Protein AF-A0A4Y9RLE8-F1 (afdb_monomer_lite)

Foldseek 3Di:
DDPVVVVVVVVVVVVVVPPPPDDPFADDDPNRRPDDDDDDCCVVPVVVPPVVVVVVVVVVVCCVDPVNVPPD

pLDDT: mean 87.32, std 8.84, range [59.16, 97.25]

Radius of gyration: 25.57 Å; chains: 1; bounding box: 59×48×48 Å

Sequence (72 aa):
MTLARLALLALLPLALAGCLEVEQHPVWRNGEYDGKPDQLPQQRNFHGDRLAWNAAISDRNQRQNEYNRTRD

Secondary structure (DSSP, 8-state):
--HHHHHHHHHHHHHHHGGG-S--SPPEETTEE-SPPPPPHHHHHSTT-HHHHHHHHHHHHHHH-HHHHS--

Structure (mmCIF, N/CA/C/O backbone):
data_AF-A0A4Y9RLE8-F1
#
_entry.id   AF-A0A4Y9RLE8-F1
#
loop_
_atom_site.group_PDB
_atom_site.id
_atom_site.type_symbol
_atom_site.label_atom_id
_atom_site.label_alt_id
_atom_site.label_comp_id
_atom_site.label_asym_id
_atom_site.label_entity_id
_atom_site.label_seq_id
_atom_site.pdbx_PDB_ins_code
_atom_site.Cartn_x
_atom_site.Cartn_y
_atom_site.Cartn_z
_atom_site.occupancy
_atom_site.B_iso_or_equiv
_atom_site.auth_seq_id
_atom_site.auth_comp_id
_atom_site.auth_asym_id
_atom_site.auth_atom_id
_atom_site.pdbx_PDB_model_num
ATOM 1 N N . MET A 1 1 ? 35.090 -35.530 -6.264 1.00 60.78 1 MET A N 1
ATOM 2 C CA . MET A 1 1 ? 34.417 -34.636 -7.238 1.00 60.78 1 MET A CA 1
ATOM 3 C C . MET A 1 1 ? 35.496 -33.969 -8.074 1.00 60.78 1 MET A C 1
ATOM 5 O O . MET A 1 1 ? 36.474 -33.521 -7.496 1.00 60.78 1 MET A O 1
ATOM 9 N N . THR A 1 2 ? 35.398 -33.979 -9.403 1.00 86.44 2 THR A N 1
ATOM 10 C CA . THR A 1 2 ? 36.427 -33.381 -10.274 1.00 86.44 2 THR A CA 1
ATOM 11 C C . THR A 1 2 ? 36.340 -31.850 -10.255 1.00 86.44 2 THR A C 1
ATOM 13 O O . THR A 1 2 ? 35.248 -31.304 -10.095 1.00 86.44 2 THR A O 1
ATOM 16 N N . LEU A 1 3 ? 37.469 -31.154 -10.447 1.00 84.44 3 LEU A N 1
ATOM 17 C CA . LEU A 1 3 ? 37.545 -29.680 -10.489 1.00 84.44 3 LEU A CA 1
ATOM 18 C C . LEU A 1 3 ? 36.536 -29.061 -11.471 1.00 84.44 3 LEU A C 1
ATOM 20 O O . LEU A 1 3 ? 35.889 -28.070 -11.154 1.00 84.44 3 LEU A O 1
ATOM 24 N N . ALA A 1 4 ? 36.319 -29.708 -12.618 1.00 84.69 4 ALA A N 1
ATOM 25 C CA . ALA A 1 4 ? 35.333 -29.283 -13.610 1.00 84.69 4 ALA A CA 1
ATOM 26 C C . ALA A 1 4 ? 33.885 -29.290 -13.078 1.00 84.69 4 ALA A C 1
ATOM 28 O O . ALA A 1 4 ? 33.103 -28.399 -13.396 1.00 84.69 4 ALA A O 1
ATOM 29 N N . ARG A 1 5 ? 33.522 -30.264 -12.232 1.00 87.44 5 ARG A N 1
ATOM 30 C CA . ARG A 1 5 ? 32.184 -30.324 -11.617 1.00 87.44 5 ARG A CA 1
ATOM 31 C C . ARG A 1 5 ? 32.000 -29.237 -10.559 1.00 87.44 5 ARG A C 1
ATOM 33 O O . ARG A 1 5 ? 30.910 -28.693 -10.445 1.00 87.44 5 ARG A O 1
ATOM 40 N N . LEU A 1 6 ? 33.058 -28.906 -9.816 1.00 88.69 6 LEU A N 1
ATOM 41 C CA . LEU A 1 6 ? 33.036 -27.810 -8.842 1.00 88.69 6 LEU A CA 1
ATOM 42 C C . LEU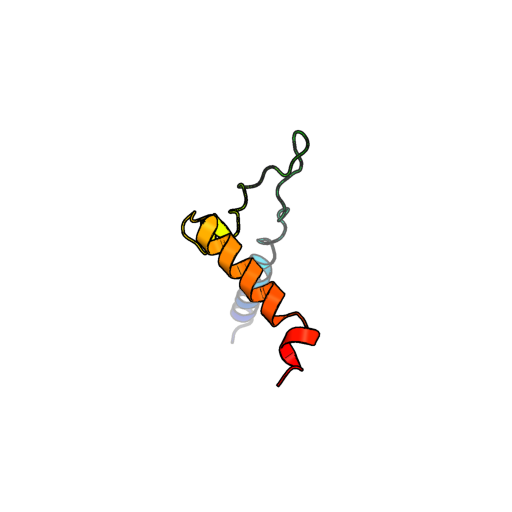 A 1 6 ? 32.905 -26.446 -9.534 1.00 88.69 6 LEU A C 1
ATOM 44 O O . LEU A 1 6 ? 32.106 -25.623 -9.099 1.00 88.69 6 LEU A O 1
ATOM 48 N N . ALA A 1 7 ? 33.612 -26.240 -10.649 1.00 88.06 7 ALA A N 1
ATOM 49 C CA . ALA A 1 7 ? 33.493 -25.027 -11.456 1.00 88.06 7 ALA A CA 1
ATOM 50 C C . ALA A 1 7 ? 32.079 -24.848 -12.040 1.00 88.06 7 ALA A C 1
ATOM 52 O O . ALA A 1 7 ? 31.530 -23.751 -12.002 1.00 88.06 7 ALA A O 1
ATOM 53 N N . LEU A 1 8 ? 31.456 -25.932 -12.518 1.00 89.94 8 LEU A N 1
ATOM 54 C CA . LEU A 1 8 ? 30.092 -25.887 -13.050 1.00 89.94 8 LEU A CA 1
ATOM 55 C C . LEU A 1 8 ? 29.049 -25.550 -11.969 1.00 89.94 8 LEU A C 1
ATOM 57 O O . LEU A 1 8 ? 28.126 -24.782 -12.221 1.00 89.94 8 LEU A O 1
ATOM 61 N N . LEU A 1 9 ? 29.211 -26.085 -10.755 1.00 89.94 9 LEU A N 1
ATOM 62 C CA . LEU A 1 9 ? 28.322 -25.783 -9.626 1.00 89.94 9 LEU A CA 1
ATOM 63 C C . LEU A 1 9 ? 28.448 -24.327 -9.156 1.00 89.94 9 LEU A C 1
ATOM 65 O O . LEU A 1 9 ? 27.454 -23.731 -8.750 1.00 89.94 9 LEU A O 1
ATOM 69 N N . ALA A 1 10 ? 29.643 -23.740 -9.245 1.00 88.12 10 ALA A N 1
ATOM 70 C CA . ALA A 1 10 ? 29.880 -22.348 -8.870 1.00 88.12 10 ALA A CA 1
ATOM 71 C C . ALA A 1 10 ? 29.257 -21.330 -9.848 1.00 88.12 10 ALA A C 1
ATOM 73 O O . ALA A 1 10 ? 28.984 -20.198 -9.455 1.00 88.12 10 ALA A O 1
ATOM 74 N N . LEU A 1 11 ? 28.991 -21.720 -11.100 1.00 89.19 11 LEU A N 1
ATOM 75 C CA . LEU A 1 11 ? 28.376 -20.848 -12.111 1.00 89.19 11 LEU A CA 1
ATOM 76 C C . LEU A 1 11 ? 26.874 -20.615 -11.888 1.00 89.19 11 LEU A C 1
ATOM 78 O O . LEU A 1 11 ? 26.349 -19.580 -12.289 1.00 89.19 11 LEU A O 1
ATOM 82 N N . LEU A 1 12 ? 26.182 -21.547 -11.230 1.00 84.19 12 LEU A N 1
ATOM 83 C CA . LEU A 1 12 ? 24.739 -21.474 -10.982 1.00 84.19 12 LEU A CA 1
ATOM 84 C C . LEU A 1 12 ? 24.306 -20.224 -10.186 1.00 84.19 12 LEU A C 1
ATOM 86 O O . LEU A 1 12 ? 23.444 -19.496 -10.675 1.00 84.19 12 LEU A O 1
ATOM 90 N N . PRO A 1 13 ? 24.886 -19.908 -9.009 1.00 85.19 13 PRO A N 1
ATOM 91 C CA . PRO A 1 13 ? 24.504 -18.703 -8.268 1.00 85.19 13 PRO A CA 1
ATOM 92 C C . PRO A 1 13 ? 24.880 -17.406 -9.001 1.00 85.19 13 PRO A C 1
ATOM 94 O O . PRO A 1 13 ? 24.153 -16.423 -8.898 1.00 85.19 13 PRO A O 1
ATOM 97 N N . LEU A 1 14 ? 25.968 -17.409 -9.781 1.00 84.19 14 LEU A N 1
ATOM 98 C CA . LEU A 1 14 ? 26.386 -16.253 -10.583 1.00 84.19 14 LEU A CA 1
ATOM 99 C C . LEU A 1 14 ? 25.397 -15.960 -11.720 1.00 84.19 14 LEU A C 1
ATOM 101 O O . LEU A 1 14 ? 25.128 -14.799 -12.010 1.00 84.19 14 LEU A O 1
ATOM 105 N N . ALA A 1 15 ? 24.813 -16.998 -12.324 1.00 82.25 15 ALA A N 1
ATOM 106 C CA . ALA A 1 15 ? 23.781 -16.845 -13.346 1.00 82.25 15 ALA A CA 1
ATOM 107 C C . ALA A 1 15 ? 22.438 -16.347 -12.777 1.00 82.25 15 ALA A C 1
ATOM 109 O O . ALA A 1 15 ? 21.701 -15.658 -13.476 1.00 82.25 15 ALA A O 1
ATOM 110 N N . LEU A 1 16 ? 22.116 -16.668 -11.517 1.00 79.31 16 LEU A N 1
ATOM 111 C CA . LEU A 1 16 ? 20.875 -16.227 -10.865 1.00 79.31 16 LEU A CA 1
ATOM 112 C C . LEU A 1 16 ? 20.945 -14.787 -10.326 1.00 79.31 16 LEU A C 1
ATOM 114 O O . LEU A 1 16 ? 19.901 -14.156 -10.162 1.00 79.31 16 LEU A O 1
ATOM 118 N N . ALA A 1 17 ? 22.143 -14.259 -10.054 1.00 77.75 17 ALA A N 1
ATOM 119 C CA . ALA A 1 17 ? 22.317 -12.932 -9.459 1.00 77.75 17 ALA A CA 1
ATOM 120 C C . ALA A 1 17 ? 21.845 -11.776 -10.368 1.00 77.75 17 ALA A C 1
ATOM 122 O O . ALA A 1 17 ? 21.360 -10.771 -9.861 1.00 77.75 17 ALA A O 1
ATOM 123 N N . GLY A 1 18 ? 21.915 -11.931 -11.695 1.00 69.00 18 GLY A N 1
ATOM 124 C CA . GLY A 1 18 ? 21.569 -10.866 -12.650 1.00 69.00 18 GLY A CA 1
ATOM 125 C C . GLY A 1 18 ? 20.071 -10.688 -12.939 1.00 69.00 18 GLY A C 1
ATOM 126 O O . GLY A 1 18 ? 19.687 -9.743 -13.621 1.00 69.00 18 GLY A O 1
ATOM 127 N N . CYS A 1 19 ? 19.191 -11.570 -12.454 1.00 72.12 19 CYS A N 1
ATOM 128 C CA . CYS A 1 19 ? 17.759 -11.503 -12.784 1.00 72.12 19 CYS A CA 1
ATOM 129 C C . CYS A 1 19 ? 16.951 -10.501 -11.936 1.00 72.12 19 CYS A C 1
ATOM 131 O O . CYS A 1 19 ? 15.761 -10.330 -12.196 1.00 72.12 19 CYS A O 1
ATOM 133 N N . LEU A 1 20 ? 17.553 -9.853 -10.931 1.00 64.94 20 LEU A N 1
ATOM 134 C CA . LEU A 1 20 ? 16.849 -8.959 -9.997 1.00 64.94 20 LEU A CA 1
ATOM 135 C C . LEU A 1 20 ? 17.207 -7.468 -10.137 1.00 64.94 20 LEU A C 1
ATOM 137 O O . LEU A 1 20 ? 16.694 -6.659 -9.371 1.00 64.94 20 LEU A O 1
ATOM 141 N N . GLU A 1 21 ? 18.052 -7.098 -11.101 1.00 71.56 21 GLU A N 1
ATOM 142 C CA . GLU A 1 21 ? 18.609 -5.738 -11.232 1.00 71.56 21 GLU A CA 1
ATOM 143 C C . GLU A 1 21 ? 17.723 -4.760 -12.029 1.00 71.56 21 GLU A C 1
ATOM 145 O O . GLU A 1 21 ? 18.117 -3.623 -12.279 1.00 71.56 21 GLU A O 1
ATOM 150 N N . VAL A 1 22 ? 16.516 -5.169 -12.433 1.00 77.75 22 VAL A N 1
ATOM 151 C CA . VAL A 1 22 ? 15.555 -4.258 -13.074 1.00 77.75 22 VAL A CA 1
ATOM 152 C C . VAL A 1 22 ? 14.920 -3.334 -12.034 1.00 77.75 22 VAL A C 1
ATOM 154 O O . VAL A 1 22 ? 14.671 -3.751 -10.902 1.00 77.75 22 VAL A O 1
ATOM 157 N N . GLU A 1 23 ? 14.617 -2.087 -12.412 1.00 79.25 23 GLU A N 1
ATOM 158 C CA . GLU A 1 23 ? 13.823 -1.188 -11.571 1.00 79.25 23 GLU A CA 1
ATOM 159 C C . GLU A 1 23 ? 12.514 -1.878 -11.161 1.00 79.25 23 GLU A C 1
ATOM 161 O O . GLU A 1 23 ? 11.648 -2.171 -11.982 1.00 79.25 23 GLU A O 1
ATOM 166 N N . GLN A 1 24 ? 12.389 -2.177 -9.866 1.00 81.62 24 GLN A N 1
ATOM 167 C CA . GLN A 1 24 ? 11.256 -2.929 -9.317 1.00 81.62 24 GLN A CA 1
ATOM 168 C C . GLN A 1 24 ? 10.032 -2.051 -9.030 1.00 81.62 24 GLN A C 1
ATOM 170 O O . GLN A 1 24 ? 9.017 -2.548 -8.540 1.00 81.62 24 GLN A O 1
ATOM 175 N N . HIS A 1 25 ? 10.124 -0.748 -9.299 1.00 83.25 25 HIS A N 1
ATOM 176 C CA . HIS A 1 25 ? 9.034 0.195 -9.106 1.00 83.25 25 HIS A CA 1
ATOM 177 C C . HIS A 1 25 ? 8.496 0.667 -10.463 1.00 83.25 25 HIS A C 1
ATOM 179 O O . HIS A 1 25 ? 9.272 0.846 -11.402 1.00 83.25 25 HIS A O 1
ATOM 185 N N . PRO A 1 26 ? 7.177 0.884 -10.590 1.00 88.12 26 PRO A N 1
ATOM 186 C CA . PRO A 1 26 ? 6.625 1.513 -11.777 1.00 88.12 26 PRO A CA 1
ATOM 187 C C . PRO A 1 26 ? 7.207 2.917 -11.951 1.00 88.12 26 PRO A C 1
ATOM 189 O O . PRO A 1 26 ? 7.347 3.664 -10.982 1.00 88.12 26 PRO A O 1
ATOM 192 N N . VAL A 1 27 ? 7.518 3.289 -13.188 1.00 91.00 27 VAL A N 1
ATOM 193 C CA . VAL A 1 27 ? 8.046 4.620 -13.500 1.00 91.00 27 VAL A CA 1
ATOM 194 C C . VAL A 1 27 ? 6.994 5.701 -13.256 1.00 91.00 27 VAL A C 1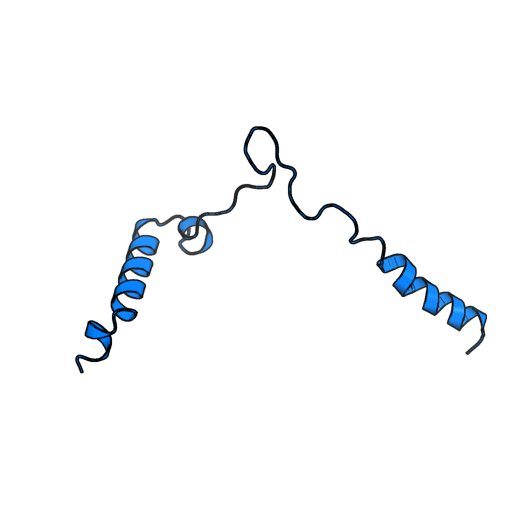
ATOM 196 O O . VAL A 1 27 ? 5.810 5.507 -13.528 1.00 91.00 27 VAL A O 1
ATOM 199 N N . TRP A 1 28 ? 7.419 6.865 -12.768 1.00 90.88 28 TRP A N 1
ATOM 200 C CA . TRP A 1 28 ? 6.534 8.018 -12.610 1.00 90.88 28 TRP A CA 1
ATOM 201 C C . TRP A 1 28 ? 6.326 8.716 -13.956 1.00 90.88 28 TRP A C 1
ATOM 203 O O . TRP A 1 28 ? 7.272 9.251 -14.541 1.00 90.88 28 TRP A O 1
ATOM 213 N N . ARG A 1 29 ? 5.090 8.733 -14.457 1.00 93.06 29 ARG A N 1
ATOM 214 C CA . ARG A 1 29 ? 4.707 9.392 -15.712 1.00 93.06 29 ARG A CA 1
ATOM 215 C C . ARG A 1 29 ? 3.411 10.164 -15.504 1.00 93.06 29 ARG A C 1
ATOM 217 O O . ARG A 1 29 ? 2.528 9.722 -14.790 1.00 93.06 29 ARG A O 1
ATOM 224 N N . ASN A 1 30 ? 3.288 11.336 -16.126 1.00 92.62 30 ASN A N 1
ATOM 225 C CA . ASN A 1 30 ? 2.046 12.127 -16.118 1.00 92.62 30 ASN A CA 1
ATOM 226 C C . ASN A 1 30 ? 1.486 12.480 -14.722 1.00 92.62 30 ASN A C 1
ATOM 228 O O . ASN A 1 30 ? 0.293 12.724 -14.584 1.00 92.62 30 ASN A O 1
ATOM 232 N N . GLY A 1 31 ? 2.337 12.550 -13.693 1.00 93.50 31 GLY A N 1
ATOM 233 C CA . GLY A 1 31 ? 1.904 12.884 -12.331 1.00 93.50 31 GLY A CA 1
ATOM 234 C C . GLY A 1 31 ? 1.408 11.693 -11.507 1.00 93.50 31 GLY A C 1
ATOM 235 O O . GLY A 1 31 ? 0.856 11.912 -10.431 1.00 93.50 31 GLY A O 1
ATOM 236 N N . GLU A 1 32 ? 1.622 10.462 -11.974 1.00 90.94 32 GLU A N 1
ATOM 237 C CA . GLU A 1 32 ? 1.305 9.243 -11.232 1.00 90.94 32 GLU A CA 1
ATOM 238 C C . GLU A 1 32 ? 2.324 8.120 -11.490 1.00 90.94 32 GLU A C 1
ATOM 240 O O . GLU A 1 32 ? 3.149 8.184 -12.405 1.00 90.94 32 GLU A O 1
ATOM 245 N N . TYR A 1 33 ? 2.291 7.082 -10.653 1.00 90.06 33 TYR A N 1
ATOM 246 C CA . TYR A 1 33 ? 3.033 5.849 -10.912 1.00 90.06 33 TYR A CA 1
ATOM 247 C C . TYR A 1 33 ? 2.348 5.075 -12.038 1.00 90.06 33 TYR A C 1
ATOM 249 O O . TYR A 1 33 ? 1.174 4.732 -11.916 1.00 90.06 33 TYR A O 1
AT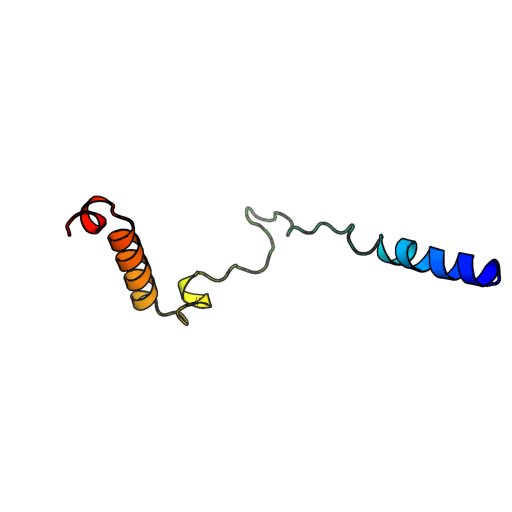OM 257 N N . ASP A 1 34 ? 3.089 4.732 -13.093 1.00 89.62 34 ASP A N 1
ATOM 258 C CA . ASP A 1 34 ? 2.589 3.961 -14.240 1.00 89.62 34 ASP A CA 1
ATOM 259 C C . ASP A 1 34 ? 2.546 2.452 -13.943 1.00 89.62 34 ASP A C 1
ATOM 261 O O . ASP A 1 34 ? 3.131 1.609 -14.628 1.00 89.62 34 ASP A O 1
ATOM 265 N N . GLY A 1 35 ? 1.937 2.128 -12.806 1.00 88.06 35 GLY A N 1
ATOM 266 C CA . GLY A 1 35 ? 1.697 0.776 -12.337 1.00 88.06 35 GLY A CA 1
ATOM 267 C C . GLY A 1 35 ? 0.251 0.361 -12.569 1.00 88.06 35 GLY A C 1
ATOM 268 O O . GLY A 1 35 ? -0.625 1.158 -12.903 1.00 88.06 35 GLY A O 1
ATOM 269 N N . LYS A 1 36 ? -0.033 -0.919 -12.333 1.00 88.06 36 LYS A N 1
ATOM 270 C CA . LYS A 1 36 ? -1.418 -1.386 -12.279 1.00 88.06 36 LYS A CA 1
ATOM 271 C C . LYS A 1 36 ? -2.147 -0.674 -11.122 1.00 88.06 36 LYS A C 1
ATOM 273 O O . LYS A 1 36 ? -1.608 -0.675 -10.018 1.00 88.06 36 LYS A O 1
ATOM 278 N N . PRO A 1 37 ? -3.387 -0.184 -11.314 1.00 88.25 37 PRO A N 1
ATOM 279 C CA . PRO A 1 37 ? -4.171 0.380 -10.223 1.00 88.25 37 PRO A CA 1
ATOM 280 C C . PRO A 1 37 ? -4.349 -0.612 -9.069 1.00 88.25 37 PRO A C 1
ATOM 282 O O . PRO A 1 37 ? -4.717 -1.786 -9.275 1.00 88.25 37 PRO A O 1
ATOM 285 N N . ASP A 1 38 ? -4.109 -0.115 -7.858 1.00 88.88 38 ASP A N 1
ATOM 286 C CA . ASP A 1 38 ? -4.336 -0.856 -6.627 1.00 88.88 38 ASP A CA 1
ATOM 287 C C . ASP A 1 38 ? -5.830 -1.0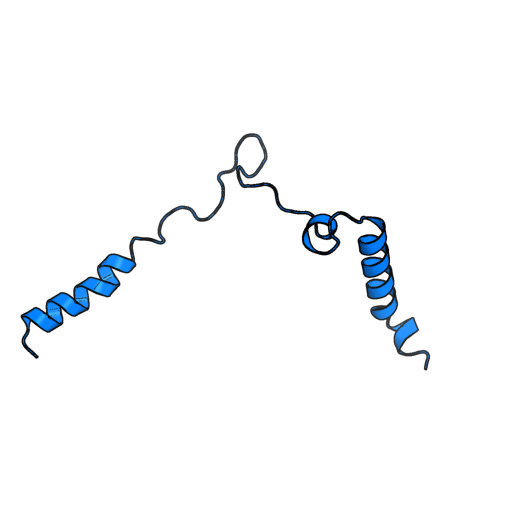70 -6.397 1.00 88.88 38 ASP A C 1
ATOM 289 O O . ASP A 1 38 ? -6.667 -0.196 -6.635 1.00 88.88 38 ASP A O 1
ATOM 293 N N . GLN A 1 39 ? -6.175 -2.263 -5.914 1.00 93.81 39 GLN A N 1
ATOM 294 C CA . GLN A 1 39 ? -7.540 -2.531 -5.480 1.00 93.81 39 GLN A CA 1
ATOM 295 C C . GLN A 1 39 ? -7.780 -1.862 -4.131 1.00 93.81 39 GLN A C 1
ATOM 297 O O . GLN A 1 39 ? -7.012 -2.050 -3.185 1.00 93.81 39 GLN A O 1
ATOM 302 N N . LEU A 1 40 ? -8.897 -1.148 -4.016 1.00 93.25 40 LEU A N 1
ATOM 303 C CA . LEU A 1 40 ? -9.347 -0.613 -2.738 1.00 93.25 40 LEU A CA 1
ATOM 304 C C . LEU A 1 40 ? -9.659 -1.771 -1.765 1.00 93.25 40 LEU A C 1
ATOM 306 O O . LEU A 1 40 ? -10.096 -2.840 -2.210 1.00 93.25 40 LEU A O 1
ATOM 310 N N . PRO A 1 41 ? -9.518 -1.586 -0.438 1.00 93.50 41 PRO A N 1
ATOM 311 C CA . PRO A 1 41 ? -9.779 -2.647 0.540 1.00 93.50 41 PRO A CA 1
ATOM 312 C C . PRO A 1 41 ? -11.162 -3.293 0.397 1.00 93.50 41 PRO A C 1
ATOM 314 O O . PRO A 1 41 ? -11.282 -4.515 0.477 1.00 93.50 41 PRO A O 1
ATOM 317 N N . GLN A 1 42 ? -12.198 -2.499 0.106 1.00 95.75 42 GLN A N 1
ATOM 318 C CA . GLN A 1 42 ? -13.547 -3.014 -0.135 1.00 95.75 42 GLN A CA 1
ATOM 319 C C . GLN A 1 42 ? -13.650 -3.893 -1.390 1.00 95.75 42 GLN A C 1
ATOM 321 O O . GLN A 1 42 ? -14.438 -4.831 -1.418 1.00 95.75 42 GLN A O 1
ATOM 326 N N . GLN A 1 43 ? -12.850 -3.630 -2.426 1.00 95.81 43 GLN A N 1
ATOM 327 C CA . GLN A 1 43 ? -12.852 -4.428 -3.655 1.00 95.81 43 GLN A CA 1
ATOM 328 C C . GLN A 1 43 ? -12.184 -5.783 -3.413 1.00 95.81 43 GLN A C 1
ATOM 330 O O . GLN A 1 43 ? -12.719 -6.808 -3.822 1.00 95.81 43 GLN A O 1
ATOM 335 N N . ARG A 1 44 ? -11.058 -5.785 -2.689 1.00 95.00 44 ARG A N 1
ATOM 336 C CA . ARG A 1 44 ? -10.272 -6.995 -2.427 1.00 95.00 44 ARG A CA 1
ATOM 337 C C . ARG A 1 44 ? -10.892 -7.908 -1.368 1.00 95.00 44 ARG A C 1
ATOM 339 O O . ARG A 1 44 ? -10.876 -9.120 -1.534 1.00 95.00 44 ARG A O 1
ATOM 346 N N . ASN A 1 45 ? -11.403 -7.333 -0.278 1.00 94.94 45 ASN A N 1
ATOM 347 C CA . ASN A 1 45 ? -11.783 -8.095 0.920 1.00 94.94 45 ASN A CA 1
ATOM 348 C C . ASN A 1 45 ? -13.302 -8.192 1.122 1.00 94.94 45 ASN A C 1
ATOM 350 O O . ASN A 1 45 ? -13.764 -9.058 1.857 1.00 94.94 45 ASN A O 1
ATOM 354 N N . PHE A 1 46 ? -14.076 -7.307 0.486 1.00 96.62 46 PHE A N 1
ATOM 355 C CA . PHE A 1 46 ? -15.529 -7.208 0.661 1.00 96.62 46 PHE A CA 1
ATOM 356 C C . PHE A 1 46 ? -16.285 -7.352 -0.665 1.00 96.62 46 PHE A C 1
ATOM 358 O O . PHE A 1 46 ? -17.450 -6.985 -0.746 1.00 96.62 46 PHE A O 1
ATOM 365 N N . HIS A 1 47 ? -15.643 -7.887 -1.711 1.00 95.00 47 HIS A N 1
ATOM 366 C CA . HIS A 1 47 ? -16.259 -8.131 -3.025 1.00 95.00 47 HIS A CA 1
ATOM 367 C C . HIS A 1 47 ? -16.935 -6.887 -3.638 1.00 95.00 47 HIS A C 1
ATOM 369 O O . HIS A 1 47 ? -17.917 -6.988 -4.366 1.00 95.00 47 HIS A O 1
ATOM 375 N N . GLY A 1 48 ? -16.423 -5.694 -3.326 1.00 95.06 48 GLY A N 1
ATOM 376 C CA . GLY A 1 48 ? -16.995 -4.422 -3.767 1.00 95.06 48 GLY A CA 1
ATOM 377 C C . GLY A 1 48 ? -18.105 -3.865 -2.870 1.00 95.06 48 GLY A C 1
ATOM 378 O O . GLY A 1 48 ? -18.551 -2.743 -3.115 1.00 95.06 48 GLY A O 1
ATOM 379 N N . ASP A 1 49 ? -18.515 -4.568 -1.810 1.00 96.81 49 ASP A N 1
ATOM 380 C CA . ASP A 1 49 ? -19.496 -4.068 -0.847 1.00 96.81 49 ASP A CA 1
ATOM 381 C C . ASP A 1 49 ? -18.883 -2.979 0.049 1.00 96.81 49 ASP A C 1
ATOM 383 O O . ASP A 1 49 ? -18.114 -3.219 0.987 1.00 96.81 49 ASP A O 1
ATOM 387 N N . ARG A 1 50 ? -19.257 -1.734 -0.251 1.00 95.31 50 ARG A N 1
ATOM 388 C CA . ARG A 1 50 ? -18.824 -0.554 0.501 1.00 95.31 50 ARG A CA 1
ATOM 389 C C . ARG A 1 50 ? -19.448 -0.479 1.892 1.00 95.31 50 ARG A C 1
ATOM 391 O O . ARG A 1 50 ? -18.813 0.068 2.792 1.00 95.31 50 ARG A O 1
ATOM 398 N N . LEU A 1 51 ? -20.670 -0.976 2.074 1.00 96.94 51 LEU A N 1
ATOM 399 C CA . LEU A 1 51 ? -21.365 -0.918 3.359 1.00 96.94 51 LEU A CA 1
ATOM 400 C C . LEU A 1 51 ? -20.746 -1.910 4.340 1.00 96.94 51 LEU A C 1
ATOM 402 O O . LEU A 1 51 ? -20.440 -1.525 5.468 1.00 96.94 51 LEU A O 1
ATOM 406 N N . ALA A 1 52 ? -20.472 -3.135 3.890 1.00 97.06 52 ALA A N 1
ATOM 407 C CA . ALA A 1 52 ? -19.794 -4.140 4.704 1.00 97.06 52 ALA A CA 1
ATOM 408 C C . ALA A 1 52 ? -18.385 -3.684 5.125 1.00 97.06 52 ALA A C 1
ATOM 410 O O . ALA A 1 52 ? -18.014 -3.815 6.293 1.00 97.06 52 ALA A O 1
ATOM 411 N N . TRP A 1 53 ? -17.627 -3.064 4.212 1.00 97.25 53 TRP A N 1
ATOM 412 C CA . TRP A 1 53 ? -16.330 -2.464 4.540 1.00 97.25 53 TRP A CA 1
ATOM 413 C C . TRP A 1 53 ? -16.438 -1.372 5.613 1.00 97.25 53 TRP A C 1
ATOM 415 O O . TRP A 1 53 ? -15.700 -1.391 6.600 1.00 97.25 53 TRP A O 1
ATOM 425 N N . ASN A 1 54 ? -17.378 -0.435 5.454 1.00 96.94 54 ASN A N 1
ATOM 426 C CA . ASN A 1 54 ? -17.574 0.651 6.415 1.00 96.94 54 ASN A CA 1
ATOM 427 C C . ASN A 1 54 ? -17.997 0.131 7.797 1.00 96.94 54 ASN A C 1
ATOM 429 O O . ASN A 1 54 ? -17.512 0.630 8.814 1.00 96.94 54 ASN A O 1
ATOM 433 N N . ALA A 1 55 ? -18.863 -0.885 7.841 1.00 97.19 55 ALA A N 1
ATOM 434 C CA 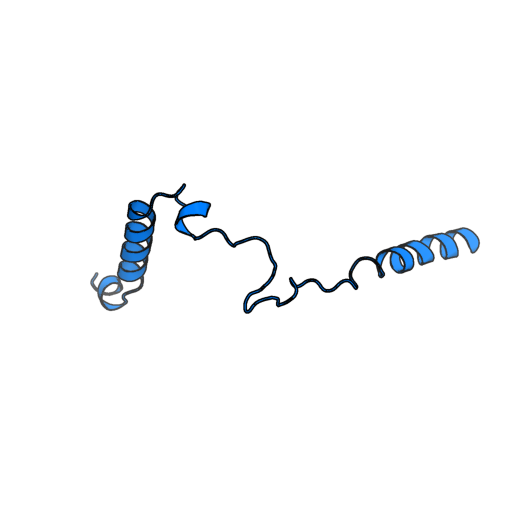. ALA A 1 55 ? -19.261 -1.536 9.084 1.00 97.19 55 ALA A CA 1
ATOM 435 C C . ALA A 1 55 ? -18.055 -2.173 9.794 1.00 97.19 55 ALA A C 1
ATOM 437 O O . ALA A 1 55 ? -17.865 -1.945 10.988 1.00 97.19 55 ALA A O 1
ATOM 438 N N . ALA A 1 56 ? -17.195 -2.884 9.056 1.00 96.50 56 ALA A N 1
ATOM 439 C CA . ALA A 1 56 ? -15.983 -3.492 9.604 1.00 96.50 56 ALA A CA 1
ATOM 440 C C . ALA A 1 56 ? -14.993 -2.449 10.155 1.00 96.50 56 ALA A C 1
ATOM 442 O O . ALA A 1 56 ? -14.423 -2.640 11.230 1.00 96.50 56 ALA A O 1
ATOM 443 N N . ILE A 1 57 ? -14.811 -1.320 9.461 1.00 96.12 57 ILE A N 1
ATOM 444 C CA . ILE A 1 57 ? -13.983 -0.211 9.960 1.00 96.12 57 ILE A CA 1
ATOM 445 C C . ILE A 1 57 ? -14.566 0.396 11.239 1.00 96.12 57 ILE A C 1
ATOM 447 O O . ILE A 1 57 ? -13.820 0.648 12.188 1.00 96.12 57 ILE A O 1
ATOM 451 N N . SER A 1 58 ? -15.882 0.615 11.283 1.00 95.62 58 SER A N 1
ATOM 452 C CA . SER A 1 58 ? -16.561 1.161 12.462 1.00 95.62 58 SER A CA 1
ATOM 453 C C . SER A 1 58 ? -16.418 0.239 13.676 1.00 95.62 58 SER A C 1
ATOM 455 O O . SER A 1 58 ? -15.983 0.693 14.735 1.00 95.62 58 SER A O 1
ATOM 457 N N . ASP A 1 59 ? -16.698 -1.057 13.515 1.00 94.81 59 ASP A N 1
ATOM 458 C CA . ASP A 1 59 ? -16.554 -2.062 14.577 1.00 94.81 59 ASP A CA 1
ATOM 459 C C . ASP A 1 59 ? -15.106 -2.137 15.084 1.00 94.81 59 ASP A C 1
ATOM 461 O O . ASP A 1 59 ? -14.861 -2.076 16.291 1.00 94.81 59 ASP A O 1
ATOM 465 N N . ARG A 1 60 ? -14.121 -2.144 14.174 1.00 92.81 60 ARG A N 1
ATOM 466 C CA . ARG A 1 60 ? -12.700 -2.101 14.549 1.00 92.81 60 ARG A CA 1
ATOM 467 C C . ARG A 1 60 ? -12.382 -0.881 15.411 1.00 92.81 60 ARG A C 1
ATOM 469 O O . ARG A 1 60 ? -11.736 -1.021 16.446 1.00 92.81 60 ARG A O 1
AT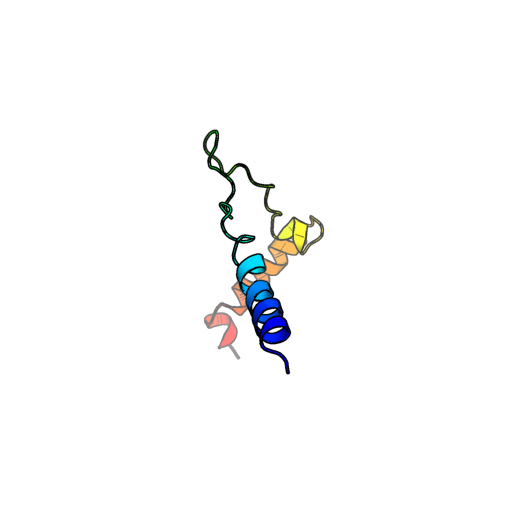OM 476 N N . ASN A 1 61 ? -12.828 0.305 15.004 1.00 92.75 61 ASN A N 1
ATOM 477 C CA . ASN A 1 61 ? -12.560 1.537 15.745 1.00 92.75 61 ASN A CA 1
ATOM 478 C C . ASN A 1 61 ? -13.220 1.512 17.135 1.00 92.75 61 ASN A C 1
ATOM 480 O O . ASN A 1 61 ? -12.606 1.941 18.110 1.00 92.75 61 ASN A O 1
ATOM 484 N N . GLN A 1 62 ? -14.429 0.955 17.252 1.00 91.56 62 GLN A N 1
ATOM 485 C CA . GLN A 1 62 ? -15.113 0.803 18.540 1.00 91.56 62 GLN A CA 1
ATOM 486 C C . GLN A 1 62 ? -14.359 -0.128 19.491 1.00 91.56 62 GLN A C 1
ATOM 488 O O . GLN A 1 62 ? -14.216 0.201 20.667 1.00 91.56 62 GLN A O 1
ATOM 493 N N . ARG A 1 63 ? -13.821 -1.244 18.985 1.00 88.56 63 ARG A N 1
ATOM 494 C CA . ARG A 1 63 ? -13.015 -2.196 19.773 1.00 88.56 63 ARG A CA 1
ATOM 495 C C . ARG A 1 63 ? -11.612 -1.683 20.093 1.00 88.56 63 ARG A C 1
ATOM 497 O O . ARG A 1 63 ? -10.958 -2.188 21.007 1.00 88.56 63 ARG A O 1
ATOM 504 N N . GLN A 1 64 ? -11.120 -0.703 19.334 1.00 89.50 64 GLN A N 1
ATOM 505 C CA . GLN A 1 64 ? -9.861 -0.015 19.621 1.00 89.50 64 GLN A CA 1
ATOM 506 C C . GLN A 1 64 ? -9.987 1.076 20.686 1.00 89.50 64 GLN A C 1
ATOM 508 O O . GLN A 1 64 ? -8.975 1.458 21.266 1.00 89.50 64 GLN A O 1
ATOM 513 N N . ASN A 1 65 ? -11.202 1.538 20.978 1.00 87.94 65 ASN A N 1
ATOM 514 C CA . ASN A 1 65 ? -11.441 2.529 22.013 1.00 87.94 65 ASN A CA 1
ATOM 515 C C . ASN A 1 65 ? -11.256 1.923 23.416 1.00 87.94 65 ASN A C 1
ATOM 517 O O . ASN A 1 65 ? -12.064 1.113 23.865 1.00 87.94 65 ASN A O 1
ATOM 521 N N . GLU A 1 66 ? -10.213 2.362 24.120 1.00 82.00 66 GLU A N 1
ATOM 522 C CA . GLU A 1 66 ? -9.866 1.887 25.465 1.00 82.00 66 GLU A CA 1
ATOM 523 C C . GLU A 1 66 ? -10.968 2.165 26.499 1.00 82.00 66 GLU A C 1
ATOM 525 O O . GLU A 1 66 ? -11.217 1.335 27.373 1.00 82.00 66 GLU A O 1
ATOM 530 N N . TYR A 1 67 ? -11.711 3.269 26.346 1.00 84.06 67 TYR A N 1
ATOM 531 C CA . TYR A 1 67 ? -12.856 3.580 27.208 1.00 84.06 67 TYR A CA 1
ATOM 532 C C . TYR A 1 67 ? -13.999 2.577 27.056 1.00 84.06 67 TYR A C 1
ATOM 534 O O . TYR A 1 67 ? -14.755 2.373 27.996 1.00 84.06 67 TYR A O 1
ATOM 542 N N . ASN A 1 68 ? -14.143 1.960 25.882 1.00 80.31 68 ASN A N 1
ATOM 543 C CA . ASN A 1 68 ? -15.138 0.913 25.658 1.00 80.31 68 ASN A CA 1
ATOM 544 C C . ASN A 1 68 ? -14.623 -0.469 26.077 1.00 80.31 68 ASN A C 1
ATOM 546 O O . ASN A 1 68 ? -15.429 -1.364 26.287 1.00 80.31 68 ASN A O 1
ATOM 550 N N . ARG A 1 69 ? -13.300 -0.649 26.162 1.00 79.25 69 ARG A N 1
ATOM 551 C CA . ARG A 1 69 ? -12.652 -1.936 26.444 1.00 79.25 69 ARG A CA 1
ATOM 552 C C . ARG A 1 69 ? -12.456 -2.203 27.936 1.00 79.25 69 ARG A C 1
ATOM 554 O O . ARG A 1 69 ? -12.388 -3.349 28.341 1.00 79.25 69 ARG A O 1
ATOM 561 N N . THR A 1 70 ? -12.326 -1.146 28.730 1.00 79.44 70 THR A N 1
ATOM 562 C CA . THR A 1 70 ? -12.112 -1.212 30.188 1.00 79.44 70 THR A CA 1
ATOM 563 C C . THR A 1 70 ? -13.397 -1.022 30.989 1.00 79.44 70 THR A C 1
ATOM 565 O O . THR A 1 70 ? -13.368 -1.012 32.217 1.00 79.44 70 THR A O 1
ATOM 568 N N . ARG A 1 71 ? -14.530 -0.846 30.301 1.00 67.00 71 ARG A N 1
ATOM 569 C CA . ARG A 1 71 ? -15.848 -0.647 30.905 1.00 67.00 71 ARG A CA 1
ATOM 570 C C . ARG A 1 71 ? -16.556 -1.991 31.092 1.00 67.00 71 ARG A C 1
ATOM 572 O O . ARG A 1 71 ? -17.674 -2.157 30.608 1.00 67.00 71 ARG A O 1
ATOM 579 N N . ASP A 1 72 ? -15.869 -2.901 31.771 1.00 59.16 72 ASP A N 1
ATOM 580 C CA . ASP A 1 72 ? -16.364 -4.213 32.198 1.00 59.16 72 ASP A CA 1
ATOM 581 C C . ASP A 1 72 ? -16.649 -4.195 33.707 1.00 59.16 72 ASP A C 1
ATOM 583 O O . ASP A 1 72 ? -15.803 -3.660 34.465 1.00 59.16 72 ASP A O 1
#